Protein AF-A0A961VM85-F1 (afdb_monomer_lite)

Structure (mmCIF, N/CA/C/O backbone):
data_AF-A0A961VM85-F1
#
_entry.id   AF-A0A961VM85-F1
#
loop_
_atom_site.group_PDB
_atom_site.id
_atom_site.type_symbol
_atom_site.label_atom_id
_atom_site.label_alt_id
_atom_site.label_comp_id
_atom_site.label_asym_id
_atom_site.label_entity_id
_atom_site.label_seq_id
_atom_site.pdbx_PDB_ins_code
_atom_site.Cartn_x
_atom_site.Cartn_y
_atom_site.Cartn_z
_atom_site.occ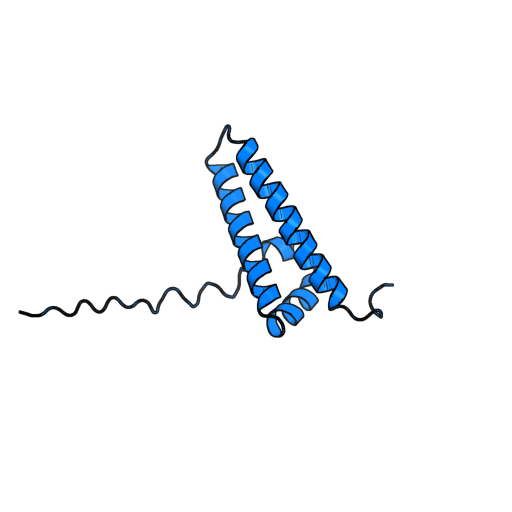upancy
_atom_site.B_iso_or_equiv
_atom_site.auth_seq_id
_atom_site.auth_comp_id
_atom_site.auth_asym_id
_atom_site.auth_atom_id
_atom_site.pdbx_PDB_model_num
ATOM 1 N N . MET A 1 1 ? -36.844 3.550 -39.459 1.00 42.75 1 MET A N 1
ATOM 2 C CA . MET A 1 1 ? -35.564 2.860 -39.200 1.00 42.75 1 MET A CA 1
ATOM 3 C C . MET A 1 1 ? -34.943 3.502 -37.974 1.00 42.75 1 MET A C 1
ATOM 5 O O . MET A 1 1 ? -34.392 4.585 -38.085 1.00 42.75 1 MET A O 1
ATOM 9 N N . VAL A 1 2 ? -35.136 2.900 -36.803 1.00 47.53 2 VAL A N 1
ATOM 10 C CA . VAL A 1 2 ? -34.501 3.315 -35.546 1.00 47.53 2 VAL A CA 1
ATOM 11 C C . VAL A 1 2 ? -33.978 2.045 -34.890 1.00 47.53 2 VAL A C 1
ATOM 13 O O . VAL A 1 2 ? -34.759 1.162 -34.547 1.00 47.53 2 VAL A O 1
ATOM 16 N N . SER A 1 3 ? -32.659 1.918 -34.802 1.00 45.47 3 SER A N 1
ATOM 17 C CA . SER A 1 3 ? -32.005 0.841 -34.061 1.00 45.47 3 SER A CA 1
ATOM 18 C C . SER A 1 3 ? -31.657 1.375 -32.672 1.00 45.47 3 SER A C 1
ATOM 20 O O . SER A 1 3 ? -30.888 2.334 -32.589 1.00 45.47 3 SER A O 1
ATOM 22 N N . PRO A 1 4 ? -32.187 0.797 -31.584 1.00 49.22 4 PRO A N 1
ATOM 23 C CA . PRO A 1 4 ? -31.727 1.091 -30.240 1.00 49.22 4 PRO A CA 1
ATOM 24 C C . PRO A 1 4 ? -30.547 0.165 -29.939 1.00 49.22 4 PRO A C 1
ATOM 26 O O . PRO A 1 4 ? -30.728 -1.004 -29.607 1.00 49.22 4 PRO A O 1
ATOM 29 N N . LEU A 1 5 ? -29.321 0.670 -30.060 1.00 49.44 5 LEU A N 1
ATOM 30 C CA . LEU A 1 5 ? -28.173 -0.001 -29.453 1.00 49.44 5 LEU A CA 1
ATOM 31 C C . LEU A 1 5 ? -28.154 0.343 -27.964 1.00 49.44 5 LEU A C 1
ATOM 33 O O . LEU A 1 5 ? -27.444 1.233 -27.505 1.00 49.44 5 LEU A O 1
ATOM 37 N N . GLY A 1 6 ? -28.990 -0.386 -27.224 1.00 50.31 6 GLY A N 1
ATOM 38 C CA . GLY A 1 6 ? -28.792 -0.625 -25.805 1.00 50.31 6 GLY A CA 1
ATOM 39 C C . GLY A 1 6 ? -27.506 -1.423 -25.630 1.00 50.31 6 GLY A C 1
ATOM 40 O O . GLY A 1 6 ? -27.523 -2.651 -25.647 1.00 50.31 6 GLY A O 1
ATOM 41 N N . TYR A 1 7 ? -26.382 -0.725 -25.493 1.00 48.34 7 TYR A N 1
ATOM 42 C CA . TYR A 1 7 ? -25.172 -1.330 -24.959 1.00 48.34 7 TYR A CA 1
ATOM 43 C C . TYR A 1 7 ? -25.344 -1.433 -23.451 1.00 48.34 7 TYR A C 1
ATOM 45 O O . TYR A 1 7 ? -25.238 -0.452 -22.716 1.00 48.34 7 TYR A O 1
ATOM 53 N N . GLY A 1 8 ? -25.665 -2.647 -23.012 1.00 45.34 8 GLY A N 1
ATOM 54 C CA . GLY A 1 8 ? -25.648 -3.024 -21.614 1.00 45.34 8 GLY A CA 1
ATOM 55 C C . GLY A 1 8 ? -24.240 -2.883 -21.045 1.00 45.34 8 GLY A C 1
ATOM 56 O O . GLY A 1 8 ? -23.421 -3.786 -21.172 1.00 45.34 8 GLY A O 1
ATOM 57 N N . LEU A 1 9 ? -23.983 -1.773 -20.357 1.00 46.94 9 LEU A N 1
ATOM 58 C CA . LEU A 1 9 ? -22.943 -1.685 -19.336 1.00 46.94 9 LEU A CA 1
ATOM 59 C C . LEU A 1 9 ? -23.545 -2.143 -17.998 1.00 46.94 9 LEU A C 1
ATOM 61 O O . LEU A 1 9 ? -23.808 -1.342 -17.108 1.00 46.94 9 LEU A O 1
ATOM 65 N N . CYS A 1 10 ? -23.833 -3.437 -17.857 1.00 41.69 10 CYS A N 1
ATOM 66 C CA . CYS A 1 10 ? -24.218 -4.019 -16.559 1.00 41.69 10 CYS A CA 1
ATOM 67 C C . CYS A 1 10 ? -23.425 -5.282 -16.190 1.00 41.69 10 CYS A C 1
ATOM 69 O O . CYS A 1 10 ? -23.705 -5.881 -15.161 1.00 41.69 10 CYS A O 1
ATOM 71 N N . ALA A 1 11 ? -22.415 -5.678 -16.972 1.00 41.59 11 ALA A N 1
ATOM 72 C CA . ALA A 1 11 ? -21.665 -6.916 -16.722 1.00 41.59 11 ALA A CA 1
ATOM 73 C C . ALA A 1 11 ? -20.218 -6.713 -16.233 1.00 41.59 11 ALA A C 1
ATOM 75 O O . ALA A 1 11 ? -19.520 -7.698 -16.023 1.00 41.59 11 ALA A O 1
ATOM 76 N N . GLN A 1 12 ? -19.752 -5.471 -16.042 1.00 39.12 12 GLN A N 1
ATOM 77 C CA . GLN A 1 12 ? -18.365 -5.208 -15.616 1.00 39.12 12 GLN A CA 1
ATOM 78 C C . GLN A 1 12 ? -18.221 -4.774 -14.150 1.00 39.12 12 GLN A C 1
ATOM 80 O O . GLN A 1 12 ? -17.117 -4.798 -13.633 1.00 39.12 12 GLN A O 1
ATOM 85 N N . ALA A 1 13 ? -19.314 -4.474 -13.441 1.00 47.31 13 ALA A N 1
ATOM 86 C CA . ALA A 1 13 ? -19.254 -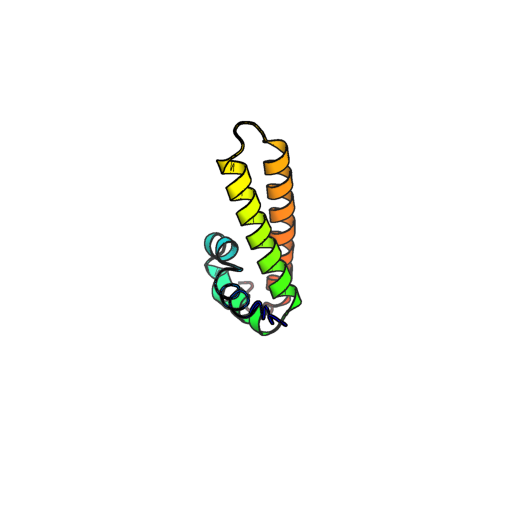3.907 -12.088 1.00 47.31 13 ALA A CA 1
ATOM 87 C C . ALA A 1 13 ? -19.303 -4.939 -10.936 1.00 47.31 13 ALA A C 1
ATOM 89 O O . ALA A 1 13 ? -19.540 -4.562 -9.792 1.00 47.31 13 ALA A O 1
ATOM 90 N N . GLN A 1 14 ? -19.142 -6.243 -11.203 1.00 39.19 14 GLN A N 1
ATOM 91 C CA . GLN A 1 14 ? -19.305 -7.282 -10.165 1.00 39.19 14 GLN A CA 1
ATOM 92 C C . GLN A 1 14 ? -18.169 -8.308 -10.045 1.00 39.19 14 GLN A C 1
ATOM 94 O O . GLN A 1 14 ? -18.257 -9.185 -9.190 1.00 39.19 14 GLN A O 1
ATOM 99 N N . VAL A 1 15 ? -17.078 -8.179 -10.808 1.00 42.31 15 VAL A N 1
ATOM 100 C CA . VAL A 1 15 ? -15.863 -9.002 -10.593 1.00 42.31 15 VAL A CA 1
ATOM 101 C C . VAL A 1 15 ? -14.787 -8.242 -9.790 1.00 42.31 15 VAL A C 1
ATOM 103 O O . VAL A 1 15 ? -13.779 -8.812 -9.403 1.00 42.31 15 VAL A O 1
ATOM 106 N N . GLU A 1 16 ? -15.025 -6.976 -9.439 1.00 47.00 16 GLU A N 1
ATOM 107 C CA . GLU A 1 16 ? -14.038 -6.079 -8.806 1.00 47.00 16 GLU A CA 1
ATOM 108 C C . GLU A 1 16 ? -14.038 -6.082 -7.265 1.00 47.00 16 GLU A C 1
ATOM 110 O O . GLU A 1 16 ? -13.558 -5.136 -6.674 1.00 47.00 16 GLU A O 1
ATOM 115 N N . VAL A 1 17 ? -14.632 -7.063 -6.570 1.00 51.94 17 VAL A N 1
ATOM 116 C CA . VAL A 1 17 ? -14.799 -6.959 -5.094 1.00 51.94 17 VAL A CA 1
ATOM 117 C C . VAL A 1 17 ? -14.025 -8.025 -4.312 1.00 51.94 17 VAL A C 1
ATOM 119 O O . VAL A 1 17 ? -13.916 -7.916 -3.089 1.00 51.94 17 VAL A O 1
ATOM 122 N N . MET A 1 18 ? -13.471 -9.048 -4.972 1.00 48.03 18 MET A N 1
ATOM 123 C CA . MET A 1 18 ? -12.790 -10.160 -4.287 1.00 48.03 18 MET A CA 1
ATOM 124 C C . MET A 1 18 ? -11.262 -10.175 -4.419 1.00 48.03 18 MET A C 1
ATOM 126 O O . MET A 1 18 ? -10.638 -10.974 -3.722 1.00 48.03 18 MET A O 1
ATOM 130 N N . GLU A 1 19 ? -10.651 -9.303 -5.230 1.00 61.22 19 GLU A N 1
ATOM 131 C CA . GLU A 1 19 ? -9.195 -9.331 -5.462 1.00 61.22 19 GLU A CA 1
ATOM 132 C C . GLU A 1 19 ? -8.444 -8.043 -5.074 1.00 61.22 19 GLU A C 1
ATOM 134 O O . GLU A 1 19 ? -7.219 -8.086 -5.045 1.00 61.22 19 GLU A O 1
ATOM 139 N N . ASP A 1 20 ? -9.128 -6.965 -4.648 1.00 69.31 20 ASP A N 1
ATOM 140 C CA . ASP A 1 20 ? -8.543 -5.628 -4.351 1.00 69.31 20 ASP A CA 1
ATOM 141 C C . ASP A 1 20 ? -7.541 -5.577 -3.182 1.00 69.31 20 ASP A C 1
ATOM 143 O O . ASP A 1 20 ? -7.130 -4.509 -2.750 1.00 69.31 20 ASP A O 1
ATOM 147 N N . PHE A 1 21 ? -7.205 -6.712 -2.580 1.00 73.75 21 PHE A N 1
ATOM 148 C CA . PHE A 1 21 ? -6.297 -6.773 -1.438 1.00 73.75 21 PHE A CA 1
ATOM 149 C C . PHE A 1 21 ? -5.461 -8.054 -1.430 1.00 73.75 21 PHE A C 1
ATOM 151 O O . PHE A 1 21 ? -4.808 -8.371 -0.439 1.00 73.75 21 PHE A O 1
ATOM 158 N N . ARG A 1 22 ? 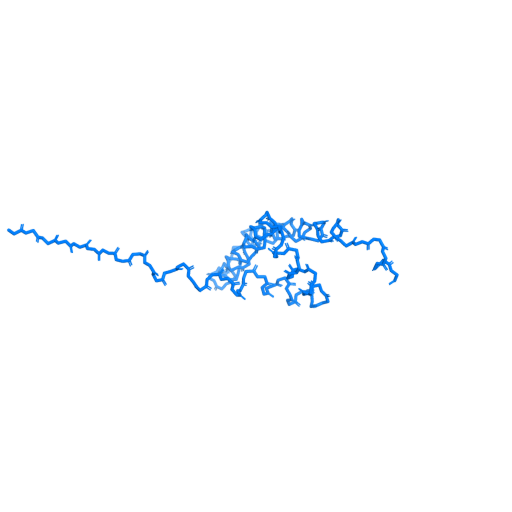-5.456 -8.827 -2.519 1.00 80.94 22 ARG A N 1
ATOM 159 C CA . ARG A 1 22 ? -4.756 -10.113 -2.548 1.00 80.94 22 ARG A CA 1
ATOM 160 C C . ARG A 1 22 ? -3.246 -9.945 -2.376 1.00 80.94 22 ARG A C 1
ATOM 162 O O . ARG A 1 22 ? -2.650 -10.666 -1.581 1.00 80.94 22 ARG A O 1
ATOM 169 N N . SER A 1 23 ? -2.639 -8.974 -3.051 1.00 82.25 23 SER A N 1
ATOM 170 C CA . SER A 1 23 ? -1.199 -8.715 -2.989 1.00 82.25 23 SER A CA 1
ATOM 171 C C . SER A 1 23 ? -0.768 -8.224 -1.604 1.00 82.25 23 SER A C 1
ATOM 173 O O . SER A 1 23 ? 0.320 -8.579 -1.148 1.00 82.25 23 SER A O 1
ATOM 175 N N . ILE A 1 24 ? -1.613 -7.458 -0.897 1.00 80.69 24 ILE A N 1
ATOM 176 C CA . ILE A 1 24 ? -1.319 -7.067 0.490 1.00 80.69 24 ILE A CA 1
ATOM 177 C C . ILE A 1 24 ? -1.464 -8.258 1.451 1.00 80.69 24 ILE A C 1
ATOM 179 O O . ILE A 1 24 ? -0.657 -8.393 2.368 1.00 80.69 24 ILE A O 1
ATOM 183 N N . LEU A 1 25 ? -2.408 -9.181 1.216 1.00 81.94 25 LEU A N 1
ATOM 184 C CA . LEU A 1 25 ? -2.527 -10.411 2.013 1.00 81.94 25 LEU A CA 1
ATOM 185 C C . LEU A 1 25 ? -1.369 -11.383 1.814 1.00 81.94 25 LEU A C 1
ATOM 187 O O . LEU A 1 25 ? -0.974 -12.042 2.772 1.00 81.94 25 LEU A O 1
ATOM 191 N N . GLU A 1 26 ? -0.816 -11.482 0.605 1.00 82.75 26 GLU A N 1
ATOM 192 C CA . GLU A 1 26 ? 0.374 -12.307 0.375 1.00 82.75 26 GLU A CA 1
ATOM 193 C C . GLU A 1 26 ? 1.581 -11.789 1.165 1.00 82.75 26 GLU A C 1
ATOM 195 O O . GLU A 1 26 ? 2.377 -12.582 1.668 1.00 82.75 26 GLU A O 1
ATOM 200 N N . ARG A 1 27 ? 1.692 -10.464 1.332 1.00 80.44 27 ARG A N 1
ATOM 201 C CA . ARG A 1 27 ? 2.732 -9.838 2.162 1.00 80.44 27 ARG A CA 1
ATOM 202 C C . ARG A 1 27 ? 2.430 -9.930 3.657 1.00 80.44 27 ARG A C 1
ATOM 204 O O . ARG A 1 27 ? 3.337 -10.181 4.449 1.00 80.44 27 ARG A O 1
ATOM 211 N N . HIS A 1 28 ? 1.166 -9.768 4.044 1.00 80.12 28 HIS A N 1
ATOM 212 C CA . HIS A 1 28 ? 0.735 -9.669 5.440 1.00 80.12 28 HIS A CA 1
ATOM 213 C C . HIS A 1 28 ? -0.454 -10.589 5.745 1.00 80.12 28 HIS A C 1
ATOM 215 O O . HIS A 1 28 ? -1.536 -10.113 6.102 1.00 80.12 28 HIS A O 1
ATOM 221 N N . PRO A 1 29 ? -0.276 -11.923 5.705 1.00 80.06 29 PRO A N 1
ATOM 222 C CA . PRO A 1 29 ? -1.382 -12.862 5.916 1.00 80.06 29 PRO A CA 1
ATOM 223 C C . PRO A 1 29 ? -1.992 -12.743 7.319 1.00 80.06 29 PRO A C 1
ATOM 225 O O . PRO A 1 29 ? -3.164 -13.039 7.533 1.00 80.06 29 PRO A O 1
ATOM 228 N N . ARG A 1 30 ? -1.208 -12.258 8.289 1.00 81.38 30 ARG A N 1
ATOM 229 C CA . ARG A 1 30 ? -1.648 -12.026 9.673 1.00 81.38 30 ARG A CA 1
ATOM 230 C C . ARG A 1 30 ? -2.660 -10.886 9.801 1.00 81.38 30 ARG A C 1
ATOM 232 O O . ARG A 1 30 ? -3.413 -10.877 10.765 1.00 81.38 30 ARG A O 1
ATOM 239 N N . LEU A 1 31 ? -2.679 -9.954 8.848 1.00 81.88 31 LEU A N 1
ATOM 240 C CA . LEU A 1 31 ? -3.550 -8.778 8.868 1.00 81.88 31 LEU A CA 1
ATOM 241 C C . LEU A 1 31 ? -4.861 -9.004 8.109 1.00 81.88 31 LEU A C 1
ATOM 243 O O . LEU A 1 31 ? -5.685 -8.096 8.051 1.00 81.88 31 LEU A O 1
ATOM 247 N N . GLU A 1 32 ? -5.094 -10.202 7.555 1.00 84.31 32 GLU A N 1
ATOM 248 C CA . GLU A 1 32 ? -6.277 -10.484 6.734 1.00 84.31 32 GLU A CA 1
ATOM 249 C C . GLU A 1 32 ? -7.579 -10.086 7.427 1.00 84.31 32 GLU A C 1
ATOM 251 O O . GLU A 1 32 ? -8.444 -9.426 6.846 1.00 84.31 32 GLU A O 1
ATOM 256 N N . LEU A 1 33 ? -7.718 -10.490 8.685 1.00 83.38 33 LEU A N 1
ATOM 257 C CA . LEU A 1 33 ? -8.950 -10.308 9.431 1.00 83.38 33 LEU A CA 1
ATOM 258 C C . LEU A 1 33 ? -9.192 -8.821 9.743 1.00 83.38 33 LEU A C 1
ATOM 260 O O . LEU A 1 33 ? -10.330 -8.355 9.672 1.00 83.38 33 LEU A O 1
ATOM 264 N N . ASP A 1 34 ? -8.131 -8.060 10.009 1.00 84.88 34 ASP A N 1
ATOM 265 C CA . ASP A 1 34 ? -8.199 -6.619 10.257 1.00 84.88 34 ASP A CA 1
ATOM 266 C C . ASP A 1 34 ? -8.442 -5.810 8.982 1.00 84.88 34 ASP A C 1
ATOM 268 O O . ASP A 1 34 ? -9.267 -4.896 9.000 1.00 84.88 34 ASP A O 1
ATOM 272 N N . ILE A 1 35 ? -7.828 -6.201 7.862 1.00 84.12 35 ILE A N 1
ATOM 273 C CA . ILE A 1 35 ? -8.080 -5.633 6.529 1.00 84.12 35 ILE A CA 1
ATOM 274 C C . ILE A 1 35 ? -9.548 -5.830 6.149 1.00 84.12 35 ILE A C 1
ATOM 276 O O . ILE A 1 35 ? -10.233 -4.867 5.806 1.00 84.12 35 ILE A O 1
ATOM 280 N N . ARG A 1 36 ? -10.082 -7.052 6.286 1.00 84.25 36 ARG A N 1
ATOM 281 C CA . ARG A 1 36 ? -11.497 -7.342 5.994 1.00 84.25 36 ARG A CA 1
ATOM 282 C C . ARG A 1 36 ? -12.444 -6.531 6.878 1.00 84.25 36 ARG A C 1
ATOM 284 O O . ARG A 1 36 ? -13.435 -5.995 6.385 1.00 84.25 36 ARG A O 1
ATOM 291 N N . ARG A 1 37 ? -12.138 -6.415 8.177 1.00 84.62 37 ARG A N 1
ATOM 292 C CA . ARG A 1 37 ? -12.919 -5.598 9.121 1.00 84.62 37 ARG A CA 1
ATOM 293 C C . ARG A 1 37 ? -12.885 -4.121 8.757 1.00 84.62 37 ARG A C 1
ATOM 295 O O . ARG A 1 37 ? -13.925 -3.474 8.827 1.00 84.62 37 ARG A O 1
ATOM 302 N N . LEU A 1 38 ? -11.716 -3.590 8.397 1.00 83.62 38 LEU A N 1
ATOM 303 C CA . LEU A 1 38 ? -11.548 -2.183 8.051 1.00 83.62 38 LEU A CA 1
ATOM 304 C C . LEU A 1 38 ? -12.228 -1.837 6.728 1.00 83.62 38 LEU A C 1
ATOM 306 O O . LEU A 1 38 ? -12.979 -0.872 6.681 1.00 83.62 38 LEU A O 1
ATOM 310 N N . ARG A 1 39 ? -12.113 -2.698 5.719 1.00 83.50 39 ARG A N 1
ATOM 311 C CA . ARG A 1 39 ? -12.817 -2.557 4.438 1.00 83.50 39 ARG A CA 1
ATOM 312 C C . ARG A 1 39 ? -14.340 -2.516 4.594 1.00 83.50 39 ARG A C 1
ATOM 314 O O . ARG A 1 39 ? -15.015 -1.756 3.915 1.00 83.50 39 ARG A O 1
ATOM 321 N N . ALA A 1 40 ? -14.895 -3.308 5.513 1.00 83.12 40 ALA A N 1
ATOM 322 C CA . ALA A 1 40 ? -16.338 -3.324 5.759 1.00 83.12 40 ALA A CA 1
ATOM 323 C C . ALA A 1 40 ? -16.872 -2.036 6.417 1.00 83.12 40 ALA A C 1
ATOM 325 O O . ALA A 1 40 ? -18.073 -1.780 6.351 1.00 83.12 40 ALA A O 1
ATOM 326 N N . ARG A 1 41 ? -16.008 -1.247 7.069 1.00 84.19 41 ARG A N 1
ATOM 327 C CA . ARG A 1 41 ? -16.393 -0.027 7.805 1.00 84.19 41 ARG A CA 1
ATOM 328 C C . ARG A 1 41 ? -15.878 1.267 7.179 1.00 84.19 41 ARG A C 1
ATOM 330 O O . ARG A 1 41 ? -16.432 2.319 7.478 1.00 84.19 41 ARG A O 1
ATOM 337 N N . ASP A 1 42 ? -14.838 1.198 6.352 1.00 83.06 42 ASP A N 1
ATOM 338 C CA . ASP A 1 42 ? -14.123 2.354 5.827 1.00 83.06 42 ASP A CA 1
ATOM 339 C C . ASP A 1 42 ? -13.974 2.263 4.298 1.00 83.06 42 ASP A C 1
ATOM 341 O O . ASP A 1 42 ? -13.255 1.425 3.739 1.00 83.06 42 ASP A O 1
ATOM 345 N N . ALA A 1 43 ? -14.700 3.144 3.607 1.00 82.38 43 ALA A N 1
ATOM 346 C CA . ALA A 1 43 ? -14.667 3.234 2.152 1.00 82.38 43 ALA A CA 1
ATOM 347 C C . ALA A 1 43 ? -13.367 3.877 1.638 1.00 82.38 43 ALA A C 1
ATOM 349 O O . ALA A 1 43 ? -12.938 3.558 0.533 1.00 82.38 43 ALA A O 1
ATOM 350 N N . SER A 1 44 ? -12.723 4.734 2.441 1.00 84.25 44 SER A N 1
ATOM 351 C CA . SER A 1 44 ? -11.425 5.329 2.108 1.00 84.25 44 SER A CA 1
ATOM 352 C C . SER A 1 44 ? -10.346 4.256 2.100 1.00 84.25 44 SER A C 1
ATOM 354 O O . SER A 1 44 ? -9.582 4.157 1.147 1.00 84.25 44 SER A O 1
ATOM 356 N N . PHE A 1 45 ? -10.341 3.384 3.110 1.00 85.62 45 PHE A N 1
ATOM 357 C CA . PHE A 1 45 ? -9.436 2.236 3.155 1.00 85.62 45 PHE A CA 1
ATOM 358 C C . PHE A 1 45 ? -9.628 1.311 1.947 1.00 85.62 45 PHE A C 1
ATOM 360 O O . PHE A 1 45 ? -8.666 0.844 1.343 1.00 85.62 45 PHE A O 1
ATOM 367 N N . THR A 1 46 ? -10.884 1.083 1.558 1.00 85.56 46 THR A N 1
ATOM 368 C CA . THR A 1 46 ? -11.211 0.275 0.376 1.00 85.56 46 THR A CA 1
ATOM 369 C C . THR A 1 46 ? -10.629 0.876 -0.907 1.00 85.56 46 THR A C 1
ATOM 371 O O . THR A 1 46 ? -10.123 0.127 -1.740 1.00 85.56 46 THR A O 1
ATOM 374 N N . ALA A 1 47 ? -10.673 2.205 -1.058 1.00 87.19 47 ALA A N 1
ATOM 375 C CA . ALA A 1 47 ? -10.084 2.897 -2.203 1.00 87.19 47 ALA A CA 1
ATOM 376 C C . ALA A 1 47 ? -8.559 2.710 -2.255 1.00 87.19 47 ALA A C 1
ATOM 378 O O . ALA A 1 47 ? -8.049 2.267 -3.277 1.00 87.19 47 ALA A O 1
ATOM 379 N N . VAL A 1 48 ? -7.862 2.902 -1.130 1.00 88.00 48 VAL A N 1
ATOM 380 C CA . VAL A 1 48 ? -6.398 2.732 -1.056 1.00 88.00 48 VAL A CA 1
ATOM 381 C C . VAL A 1 48 ? -5.972 1.291 -1.366 1.00 88.00 48 VAL A C 1
ATOM 383 O O . VAL A 1 48 ? -4.989 1.072 -2.072 1.00 88.00 48 VAL A O 1
ATOM 386 N N . CYS A 1 49 ? -6.717 0.283 -0.895 1.00 86.94 49 CYS A N 1
ATOM 387 C CA . CYS A 1 49 ? -6.449 -1.113 -1.262 1.00 86.94 49 CYS A CA 1
ATOM 388 C C . CYS A 1 49 ? -6.586 -1.348 -2.776 1.00 86.94 49 CYS A C 1
ATOM 390 O O . CYS A 1 49 ? -5.739 -2.008 -3.378 1.00 86.94 49 CYS A O 1
ATOM 392 N N . ARG A 1 50 ? -7.610 -0.762 -3.405 1.00 86.38 50 ARG A N 1
ATOM 393 C CA . ARG A 1 50 ? -7.810 -0.852 -4.855 1.00 86.38 50 ARG A CA 1
ATOM 394 C C . ARG A 1 50 ? -6.672 -0.181 -5.625 1.00 86.38 50 ARG A C 1
ATOM 396 O O . ARG A 1 50 ? -6.150 -0.787 -6.559 1.00 86.38 50 ARG A O 1
ATOM 403 N N . ASP A 1 51 ? -6.250 1.010 -5.200 1.00 87.12 51 ASP A N 1
ATOM 404 C CA . ASP A 1 51 ? -5.115 1.725 -5.798 1.00 87.12 51 ASP A CA 1
ATOM 405 C C . ASP A 1 51 ? -3.818 0.901 -5.689 1.00 87.12 51 ASP A C 1
ATOM 407 O O . ASP A 1 51 ? -3.038 0.817 -6.640 1.00 87.12 51 ASP A O 1
ATOM 411 N N . TYR A 1 52 ? -3.617 0.210 -4.560 1.00 88.25 52 TYR A N 1
ATOM 412 C CA . TYR A 1 52 ? -2.480 -0.690 -4.358 1.00 88.25 52 TYR A CA 1
ATOM 413 C C . TYR A 1 52 ? -2.491 -1.884 -5.319 1.00 88.25 52 TYR A C 1
ATOM 415 O O . TYR A 1 52 ? -1.462 -2.202 -5.921 1.00 88.25 52 TYR A O 1
ATOM 423 N N . GLU A 1 53 ? -3.633 -2.551 -5.501 1.00 88.25 53 GLU A N 1
ATOM 424 C CA . GLU A 1 53 ? -3.734 -3.655 -6.464 1.00 88.25 53 GLU A CA 1
ATOM 425 C C . GLU A 1 53 ? -3.559 -3.195 -7.907 1.00 88.25 53 GLU A C 1
ATOM 427 O O . GLU A 1 53 ? -2.889 -3.878 -8.687 1.00 88.25 53 GLU A O 1
ATOM 432 N N . GLU A 1 54 ? -4.122 -2.043 -8.270 1.00 87.81 54 GLU A N 1
ATOM 433 C CA . GLU A 1 54 ? -3.972 -1.484 -9.610 1.00 87.81 54 GLU A CA 1
ATOM 434 C C . GLU A 1 54 ? -2.497 -1.170 -9.901 1.00 87.81 54 GLU A C 1
ATOM 436 O O . GLU A 1 54 ? -1.958 -1.601 -10.927 1.00 87.81 54 GLU A O 1
ATOM 441 N N . ALA A 1 55 ? -1.800 -0.534 -8.955 1.00 88.12 55 ALA A N 1
ATOM 442 C CA . ALA A 1 55 ? -0.370 -0.268 -9.052 1.00 88.12 55 ALA A CA 1
ATOM 443 C C . ALA A 1 55 ? 0.471 -1.560 -9.086 1.00 88.12 55 ALA A C 1
ATOM 445 O O . ALA A 1 55 ? 1.423 -1.652 -9.866 1.00 88.12 55 ALA A O 1
ATOM 446 N N . MET A 1 56 ? 0.111 -2.594 -8.317 1.00 87.75 56 MET A N 1
ATOM 447 C CA . MET A 1 56 ? 0.767 -3.910 -8.371 1.00 87.75 56 MET A CA 1
ATOM 448 C C . MET A 1 56 ? 0.554 -4.593 -9.723 1.00 87.75 56 MET A C 1
ATOM 450 O O . MET A 1 56 ? 1.479 -5.204 -10.263 1.00 87.75 56 MET A O 1
ATOM 454 N N . SER A 1 57 ? -0.650 -4.499 -10.286 1.00 86.25 57 SER A N 1
ATOM 455 C CA . SER A 1 57 ? -0.972 -5.039 -11.606 1.00 86.25 57 SER A CA 1
ATOM 456 C C . SER A 1 57 ? -0.174 -4.333 -12.701 1.00 86.25 57 SER A C 1
ATOM 458 O O . SER A 1 57 ? 0.474 -4.995 -13.516 1.00 86.25 57 SER A O 1
ATOM 460 N N . ALA A 1 58 ? -0.118 -3.000 -12.655 1.00 86.06 58 ALA A N 1
ATOM 461 C CA . ALA A 1 58 ? 0.707 -2.200 -13.549 1.00 86.06 58 ALA A CA 1
ATOM 462 C C . ALA A 1 58 ? 2.193 -2.561 -13.411 1.00 86.06 58 ALA A C 1
ATOM 464 O O . ALA A 1 58 ? 2.857 -2.795 -14.417 1.00 86.06 58 ALA A O 1
ATOM 465 N N . LEU A 1 59 ? 2.716 -2.697 -12.188 1.00 86.56 59 LEU A N 1
ATOM 466 C CA . LEU A 1 59 ? 4.100 -3.112 -11.953 1.00 86.56 59 LEU A CA 1
ATOM 467 C C . LEU A 1 59 ? 4.393 -4.500 -12.543 1.00 86.56 59 LEU A C 1
ATOM 469 O O . LEU A 1 59 ? 5.429 -4.686 -13.181 1.00 86.56 59 LEU A O 1
ATOM 473 N N . ARG A 1 60 ? 3.496 -5.477 -12.346 1.00 85.62 60 ARG A N 1
ATOM 474 C CA . ARG A 1 60 ? 3.624 -6.820 -12.939 1.00 85.62 60 ARG A CA 1
ATOM 475 C C . ARG A 1 60 ? 3.657 -6.747 -14.463 1.00 85.62 60 ARG A C 1
ATOM 477 O O . ARG A 1 60 ? 4.513 -7.383 -15.069 1.00 85.62 60 ARG A O 1
ATOM 484 N N . HIS A 1 61 ? 2.783 -5.938 -15.057 1.00 84.62 61 HIS A N 1
ATOM 485 C CA . HIS A 1 61 ? 2.771 -5.697 -16.494 1.00 84.62 61 HIS A CA 1
ATOM 486 C C . HIS A 1 61 ? 4.095 -5.087 -16.966 1.00 84.62 61 HIS A C 1
ATOM 488 O O . HIS A 1 61 ? 4.767 -5.664 -17.814 1.00 84.62 61 HIS A O 1
ATOM 494 N N . TRP A 1 62 ? 4.542 -3.981 -16.369 1.00 81.94 62 TRP A N 1
ATOM 495 C CA . TRP A 1 62 ? 5.798 -3.340 -16.760 1.00 81.94 62 TRP A CA 1
ATOM 496 C C . TRP A 1 62 ? 7.005 -4.266 -16.600 1.00 81.94 62 TRP A C 1
ATOM 498 O O . TRP A 1 62 ? 7.875 -4.256 -17.460 1.00 81.94 62 TRP A O 1
ATOM 508 N N . ARG A 1 63 ? 7.044 -5.121 -15.573 1.00 82.50 63 ARG A N 1
ATOM 509 C CA . ARG A 1 63 ? 8.111 -6.124 -15.408 1.00 82.50 63 ARG A CA 1
ATOM 510 C C . ARG A 1 63 ? 8.133 -7.196 -16.497 1.00 82.50 63 ARG A C 1
ATOM 512 O O . ARG A 1 63 ? 9.205 -7.718 -16.780 1.00 82.50 63 ARG A O 1
ATOM 519 N N . ASP A 1 64 ? 6.981 -7.549 -17.057 1.00 81.94 64 ASP A N 1
ATOM 520 C CA . ASP A 1 64 ? 6.870 -8.568 -18.105 1.00 81.94 64 ASP A CA 1
ATOM 521 C C . ASP A 1 64 ? 7.206 -7.993 -19.490 1.00 81.94 64 ASP A C 1
ATOM 523 O O . ASP A 1 64 ? 7.947 -8.599 -20.263 1.00 81.94 64 ASP A O 1
ATOM 527 N N . VAL A 1 65 ? 6.722 -6.780 -19.782 1.00 81.38 65 VAL A N 1
ATOM 528 C CA . VAL A 1 65 ? 6.867 -6.162 -21.110 1.00 81.38 65 VAL A CA 1
ATOM 529 C C . VAL A 1 65 ? 8.185 -5.391 -21.266 1.00 81.38 65 VAL A C 1
ATOM 531 O O . VAL A 1 65 ? 8.693 -5.250 -22.380 1.00 81.38 65 VAL A O 1
ATOM 534 N N . ALA A 1 66 ? 8.773 -4.886 -20.178 1.00 64.88 66 ALA A N 1
ATOM 535 C CA . ALA A 1 66 ? 9.961 -4.044 -20.248 1.00 64.88 66 ALA A CA 1
ATOM 536 C C . ALA A 1 66 ? 11.250 -4.795 -19.899 1.00 64.88 66 ALA A C 1
ATOM 538 O O . ALA A 1 66 ? 11.524 -5.108 -18.745 1.00 64.88 66 ALA A O 1
ATOM 539 N N . ARG A 1 67 ? 12.116 -4.970 -20.902 1.00 61.84 67 ARG A N 1
ATOM 540 C CA . ARG A 1 67 ? 13.493 -5.458 -20.719 1.00 61.84 67 ARG A CA 1
ATOM 541 C C . ARG A 1 67 ? 14.451 -4.396 -20.149 1.00 61.84 67 ARG A C 1
ATOM 543 O O . ARG A 1 67 ? 15.533 -4.760 -19.707 1.00 61.84 67 ARG A O 1
ATOM 550 N N . GLU A 1 68 ? 14.069 -3.112 -20.184 1.00 62.00 68 GLU A N 1
ATOM 551 C CA . GLU A 1 68 ? 14.970 -1.966 -19.932 1.00 62.00 68 GLU A CA 1
ATOM 552 C C . GLU A 1 68 ? 14.330 -0.791 -19.157 1.00 62.00 68 GLU A C 1
ATOM 554 O O . GLU A 1 68 ? 14.935 0.271 -19.035 1.00 62.00 68 GLU A O 1
ATOM 559 N N . VAL A 1 69 ? 13.108 -0.924 -18.624 1.00 65.50 69 VAL A N 1
ATOM 560 C CA . VAL A 1 69 ? 12.417 0.204 -17.962 1.00 65.50 69 VAL A CA 1
ATOM 561 C C . VAL A 1 69 ? 12.564 0.124 -16.437 1.00 65.50 69 VAL A C 1
ATOM 563 O O . VAL A 1 69 ? 11.586 0.038 -15.695 1.00 65.50 69 VAL A O 1
ATOM 566 N N . ASP A 1 70 ? 13.812 0.178 -15.971 1.00 74.00 70 ASP A N 1
ATOM 567 C CA . ASP A 1 70 ? 14.169 0.157 -14.542 1.00 74.00 70 ASP A CA 1
ATOM 568 C C . ASP A 1 70 ? 13.554 1.343 -13.776 1.00 74.00 70 ASP A C 1
ATOM 570 O O . ASP A 1 70 ? 13.040 1.186 -12.669 1.00 74.00 70 ASP A O 1
ATOM 574 N N . THR A 1 71 ? 13.515 2.528 -14.395 1.00 79.75 71 THR A N 1
ATOM 575 C CA . THR A 1 71 ? 13.003 3.748 -13.751 1.00 79.75 71 THR A CA 1
ATOM 576 C C . THR A 1 71 ? 11.502 3.679 -13.472 1.00 79.75 71 THR A C 1
ATOM 578 O O . THR A 1 71 ? 11.088 3.981 -12.361 1.00 79.75 71 THR A O 1
ATOM 581 N N . LYS A 1 72 ? 10.672 3.210 -14.422 1.00 78.75 72 LYS A N 1
ATOM 582 C CA . LYS A 1 72 ? 9.223 3.072 -14.165 1.00 78.75 72 LYS A CA 1
ATOM 583 C C . LYS A 1 72 ? 8.943 2.020 -13.106 1.00 78.75 72 LYS A C 1
ATOM 585 O O . LYS A 1 72 ? 8.063 2.219 -12.280 1.00 78.75 72 LYS A O 1
ATOM 590 N N . ILE A 1 73 ? 9.694 0.920 -13.114 1.00 84.00 73 ILE A N 1
ATOM 591 C CA . ILE A 1 73 ? 9.604 -0.097 -12.067 1.00 84.00 73 ILE A CA 1
ATOM 592 C C . ILE A 1 73 ? 9.926 0.536 -10.705 1.00 84.00 73 ILE A C 1
ATOM 594 O O . ILE A 1 73 ? 9.162 0.331 -9.768 1.00 84.00 73 ILE A O 1
ATOM 598 N N . GLN A 1 74 ? 10.982 1.350 -10.595 1.00 85.38 74 GLN A N 1
ATOM 599 C CA . GLN A 1 74 ? 11.306 2.084 -9.363 1.00 85.38 74 GLN A CA 1
ATOM 600 C C . GLN A 1 74 ? 10.225 3.084 -8.935 1.00 85.38 74 GLN A C 1
ATOM 602 O O . GLN A 1 74 ? 9.907 3.129 -7.746 1.00 85.38 74 GLN A O 1
ATOM 607 N N . ASP A 1 75 ? 9.636 3.844 -9.865 1.00 86.88 75 ASP A N 1
ATOM 608 C CA . ASP A 1 75 ? 8.505 4.738 -9.576 1.00 86.88 75 ASP A CA 1
ATOM 609 C C . ASP A 1 75 ? 7.324 3.953 -8.983 1.00 86.88 75 ASP A C 1
ATOM 611 O O . ASP A 1 75 ? 6.828 4.291 -7.910 1.00 86.88 75 ASP A O 1
ATOM 615 N N . TYR A 1 76 ? 6.911 2.856 -9.630 1.00 86.50 76 TYR A N 1
ATOM 616 C CA . TYR A 1 76 ? 5.807 2.023 -9.143 1.00 86.50 76 TYR A CA 1
ATOM 617 C C . TYR A 1 76 ? 6.128 1.345 -7.810 1.00 86.50 76 TYR A C 1
ATOM 619 O O . TYR A 1 76 ? 5.256 1.253 -6.954 1.00 86.50 76 TYR A O 1
ATOM 627 N N . VAL A 1 77 ? 7.362 0.877 -7.609 1.00 87.56 77 VAL A N 1
ATOM 628 C CA . VAL A 1 77 ? 7.790 0.301 -6.326 1.00 87.56 77 VAL A CA 1
ATOM 629 C C . VAL A 1 77 ? 7.740 1.348 -5.214 1.00 87.56 77 VAL A C 1
ATOM 631 O O . VAL A 1 77 ? 7.297 1.029 -4.114 1.00 87.56 77 VAL A O 1
ATOM 634 N N . SER A 1 78 ? 8.156 2.585 -5.493 1.00 89.50 78 SER A N 1
ATOM 635 C CA . SER A 1 78 ? 8.123 3.673 -4.508 1.00 89.50 78 SER A CA 1
ATOM 636 C C . SER A 1 78 ? 6.685 4.049 -4.162 1.00 89.50 78 SER A C 1
ATOM 638 O O . SER A 1 78 ? 6.330 4.089 -2.989 1.00 89.50 78 SER A O 1
ATOM 640 N N . PHE A 1 79 ? 5.833 4.201 -5.177 1.00 89.50 79 PHE A N 1
ATOM 641 C CA . PHE A 1 79 ? 4.414 4.489 -4.991 1.00 89.50 79 PHE A CA 1
ATOM 642 C C . PHE A 1 79 ? 3.687 3.378 -4.217 1.00 89.50 79 PHE A C 1
ATOM 644 O O . PHE A 1 79 ? 2.901 3.646 -3.312 1.00 89.50 79 PHE A O 1
ATOM 651 N N . LEU A 1 80 ? 3.996 2.110 -4.507 1.00 90.06 80 LEU A N 1
ATOM 652 C CA . LEU A 1 80 ? 3.463 0.975 -3.752 1.00 90.06 80 LEU A CA 1
ATOM 653 C C . LEU A 1 80 ? 3.903 0.983 -2.288 1.00 90.06 80 LEU A C 1
ATOM 655 O O . LEU A 1 80 ? 3.118 0.591 -1.432 1.00 90.06 80 LEU A O 1
ATOM 659 N N . ALA A 1 81 ? 5.129 1.419 -1.992 1.00 89.44 81 ALA A N 1
ATOM 660 C CA . ALA A 1 81 ? 5.596 1.540 -0.616 1.00 89.44 81 ALA A CA 1
ATOM 661 C C . ALA A 1 81 ? 4.829 2.628 0.152 1.00 89.44 81 ALA A C 1
ATOM 663 O O . ALA A 1 81 ? 4.495 2.416 1.315 1.00 89.44 81 ALA A O 1
ATOM 664 N N . GLU A 1 82 ? 4.502 3.752 -0.494 1.00 92.62 82 GLU A N 1
ATOM 665 C CA . GLU A 1 82 ? 3.670 4.806 0.104 1.00 92.62 82 GLU A CA 1
ATOM 666 C C . GLU A 1 82 ? 2.251 4.307 0.398 1.00 92.62 82 GLU A C 1
ATOM 668 O O . GLU A 1 82 ? 1.748 4.476 1.509 1.00 92.62 82 GLU A O 1
ATOM 673 N N . LEU A 1 83 ? 1.629 3.621 -0.566 1.00 89.56 83 LEU A N 1
ATOM 674 C CA . LEU A 1 83 ? 0.306 3.022 -0.384 1.00 89.56 83 LEU A CA 1
ATOM 675 C C . LEU A 1 83 ? 0.311 1.941 0.708 1.00 89.56 83 LEU A C 1
ATOM 677 O O . LEU A 1 83 ? -0.627 1.853 1.498 1.00 89.56 83 LEU A O 1
ATOM 681 N N . GLU A 1 84 ? 1.365 1.125 0.783 1.00 88.50 84 GLU A N 1
ATOM 682 C CA . GLU A 1 84 ? 1.516 0.123 1.840 1.00 88.50 84 GLU A CA 1
ATOM 683 C C . GLU A 1 84 ? 1.639 0.770 3.223 1.00 88.50 84 GLU A C 1
ATOM 685 O O . GLU A 1 84 ? 0.962 0.332 4.156 1.00 88.50 84 GLU A O 1
ATOM 690 N N . ASP A 1 85 ? 2.446 1.827 3.361 1.00 88.88 85 ASP A N 1
ATOM 691 C CA . ASP A 1 85 ? 2.568 2.571 4.618 1.00 88.88 85 ASP A CA 1
ATOM 692 C C . ASP A 1 85 ? 1.224 3.173 5.036 1.00 88.88 85 ASP A C 1
ATOM 694 O O . ASP A 1 85 ? 0.820 3.045 6.193 1.00 88.88 85 ASP A O 1
ATOM 698 N N . GLU A 1 86 ? 0.468 3.732 4.089 1.00 89.00 86 GLU A N 1
ATOM 699 C CA . GLU A 1 86 ? -0.855 4.277 4.368 1.00 89.00 86 GLU A CA 1
ATOM 700 C C . GLU A 1 86 ? -1.835 3.192 4.846 1.00 89.00 86 GLU A C 1
ATOM 702 O O . GLU A 1 86 ? -2.509 3.368 5.869 1.00 89.00 86 GLU A O 1
ATOM 707 N N . ILE A 1 87 ? -1.874 2.036 4.173 1.00 87.12 87 ILE A N 1
ATOM 708 C CA . ILE A 1 87 ? -2.689 0.879 4.575 1.00 87.12 87 ILE A CA 1
ATOM 709 C C . ILE A 1 87 ? -2.322 0.438 5.998 1.00 87.12 87 ILE A C 1
ATOM 711 O O . ILE A 1 87 ? -3.203 0.258 6.845 1.00 87.12 87 ILE A O 1
ATOM 715 N N . LEU A 1 88 ? -1.027 0.295 6.293 1.00 86.06 88 LEU A N 1
ATOM 716 C CA . LEU A 1 88 ? -0.538 -0.122 7.608 1.00 86.06 88 LEU A CA 1
ATOM 717 C C . LEU A 1 88 ? -0.823 0.930 8.687 1.00 86.06 88 LEU A C 1
ATOM 719 O O . LEU A 1 88 ? -1.217 0.578 9.803 1.00 86.06 88 LEU A O 1
ATOM 723 N N . ALA A 1 89 ? -0.696 2.217 8.370 1.00 87.50 89 ALA A N 1
ATOM 724 C CA . ALA A 1 89 ? -1.012 3.311 9.277 1.00 87.50 89 ALA A CA 1
ATOM 725 C C . ALA A 1 89 ? -2.508 3.339 9.621 1.00 87.50 89 ALA A C 1
ATOM 727 O O . ALA A 1 89 ? -2.868 3.507 10.792 1.00 87.50 89 ALA A O 1
ATOM 728 N N . GLN A 1 90 ? -3.386 3.132 8.636 1.00 87.00 90 GLN A N 1
ATOM 729 C CA . GLN A 1 90 ? -4.831 3.040 8.851 1.00 87.00 90 GLN A CA 1
ATOM 730 C C . GLN A 1 90 ? -5.206 1.803 9.683 1.00 87.00 90 GLN A C 1
ATOM 732 O O . GLN A 1 90 ? -6.021 1.905 10.609 1.00 87.00 90 GLN A O 1
ATOM 737 N N . LEU A 1 91 ? -4.565 0.655 9.436 1.00 84.38 91 LEU A N 1
ATOM 738 C CA . LEU A 1 91 ? -4.735 -0.555 10.246 1.00 84.38 91 LEU A CA 1
ATOM 739 C C . LEU A 1 91 ? -4.283 -0.335 11.692 1.00 84.38 91 LEU A C 1
ATOM 741 O O . LEU A 1 91 ? -5.040 -0.625 12.615 1.00 84.38 91 LEU A O 1
ATOM 745 N N . ASN A 1 92 ? -3.104 0.249 11.909 1.00 84.69 92 ASN A N 1
ATOM 746 C CA . ASN A 1 92 ? -2.575 0.518 13.245 1.00 84.69 92 ASN A CA 1
ATOM 747 C C . ASN A 1 92 ? -3.435 1.523 14.032 1.00 84.69 92 ASN A C 1
ATOM 749 O O . ASN A 1 92 ? -3.626 1.364 15.236 1.00 84.69 92 ASN A O 1
ATOM 753 N N . ARG A 1 93 ? -4.010 2.533 13.364 1.00 82.12 93 ARG A N 1
ATOM 754 C CA . ARG A 1 93 ? -4.9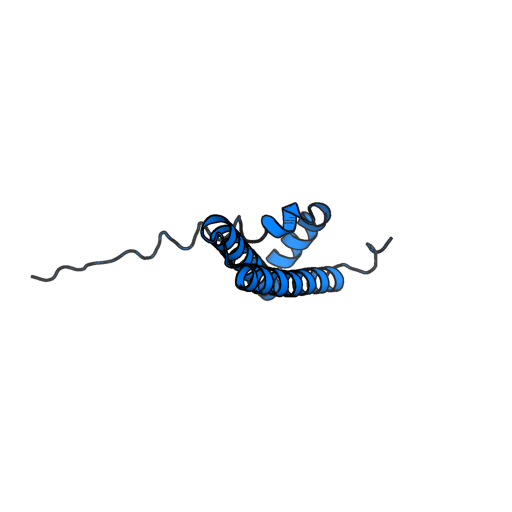92 3.448 13.983 1.00 82.12 93 ARG A CA 1
ATOM 755 C C . ARG A 1 93 ? -6.294 2.742 14.353 1.00 82.12 93 ARG A C 1
ATOM 757 O O . ARG A 1 93 ? -6.946 3.128 15.320 1.00 82.12 93 ARG A O 1
ATOM 764 N N . SER A 1 94 ? -6.670 1.730 13.581 1.00 74.38 94 SER A N 1
ATOM 765 C CA . SER A 1 94 ? -7.925 0.999 13.749 1.00 74.38 94 SER A CA 1
ATOM 766 C C . SER A 1 94 ? -7.832 -0.183 14.716 1.00 74.38 94 SER A C 1
ATOM 768 O O . SER A 1 94 ? -8.868 -0.676 15.177 1.00 74.38 94 SER A O 1
ATOM 770 N N . LEU A 1 95 ? -6.618 -0.651 15.014 1.00 68.75 95 LEU A N 1
ATOM 771 C CA . LEU A 1 95 ? -6.347 -1.681 16.007 1.00 68.75 95 LEU A CA 1
ATOM 772 C C . LEU A 1 95 ? -6.406 -1.062 17.416 1.00 68.75 95 LEU A C 1
ATOM 774 O O . LEU A 1 95 ? -5.633 -0.153 17.733 1.00 68.75 95 LEU A O 1
ATOM 778 N N . PRO A 1 96 ? -7.296 -1.534 18.308 1.00 58.25 96 PRO A N 1
ATOM 779 C CA . PRO A 1 96 ? -7.266 -1.107 19.700 1.00 58.25 96 PRO A CA 1
ATOM 780 C C . PRO A 1 96 ? -5.923 -1.499 20.334 1.00 58.25 96 PRO A C 1
ATOM 782 O O . PRO A 1 96 ? -5.349 -2.541 20.015 1.00 58.25 96 PRO A O 1
ATOM 785 N N . ALA A 1 97 ? -5.431 -0.676 21.269 1.00 57.28 97 ALA A N 1
ATOM 786 C CA . ALA A 1 97 ? -4.113 -0.808 21.909 1.00 57.28 97 ALA A CA 1
ATOM 787 C C . ALA A 1 97 ? -3.808 -2.190 22.530 1.00 57.28 97 ALA A C 1
ATOM 789 O O . ALA A 1 97 ? -2.659 -2.492 22.835 1.00 57.28 97 ALA A O 1
ATOM 790 N N . THR A 1 98 ? -4.829 -3.026 22.699 1.00 51.16 98 THR A N 1
ATOM 791 C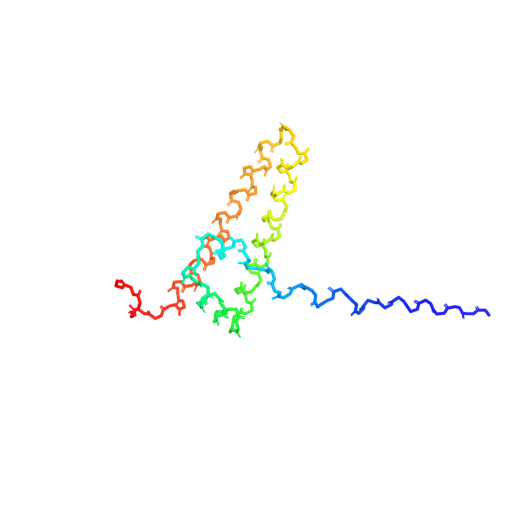 CA . THR A 1 98 ? -4.788 -4.358 23.302 1.00 51.16 98 THR A CA 1
ATOM 792 C C . THR A 1 98 ? -4.104 -5.432 22.438 1.00 51.16 98 THR A C 1
ATOM 794 O O . THR A 1 98 ? -3.757 -6.473 22.977 1.00 51.16 98 THR A O 1
ATOM 797 N N . GLN A 1 99 ? -3.861 -5.209 21.139 1.00 50.69 99 GLN A N 1
ATOM 798 C CA . GLN A 1 99 ? -3.137 -6.168 20.273 1.00 50.69 99 GLN A CA 1
ATOM 799 C C . GLN A 1 99 ? -1.648 -5.825 20.040 1.00 50.69 99 GLN A C 1
ATOM 801 O O . GLN A 1 99 ? -1.043 -6.315 19.094 1.00 50.69 99 G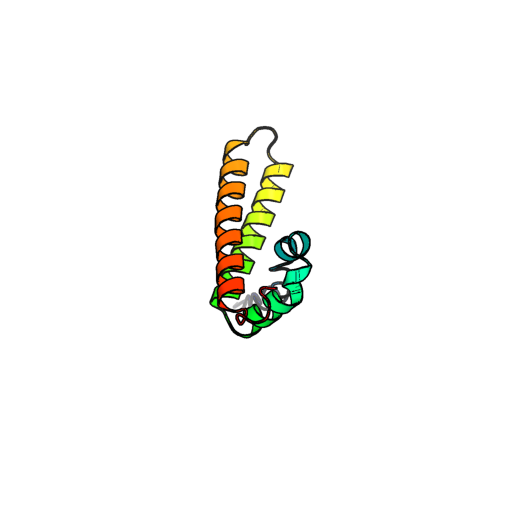LN A O 1
ATOM 806 N N . ARG A 1 100 ? -1.041 -4.969 20.876 1.00 47.84 100 ARG A N 1
ATOM 807 C CA . ARG A 1 100 ? 0.364 -4.528 20.722 1.00 47.84 100 ARG A CA 1
ATOM 808 C C . ARG A 1 100 ? 1.399 -5.373 21.488 1.00 47.84 100 ARG A C 1
ATOM 810 O O . ARG A 1 100 ? 2.503 -4.881 21.713 1.00 47.84 100 ARG A O 1
ATOM 817 N N . SER A 1 101 ? 1.040 -6.568 21.962 1.00 40.38 101 SER A N 1
ATOM 818 C CA . SER A 1 101 ? 1.926 -7.421 22.779 1.00 40.38 101 SER A CA 1
ATOM 819 C C . SER A 1 101 ? 2.659 -8.473 21.968 1.00 40.38 101 SER A C 1
ATOM 821 O O . SER A 1 101 ? 2.010 -9.104 21.107 1.00 40.38 101 SER A O 1
#

Radius of gyration: 18.05 Å; chains: 1; bounding box: 50×18×62 Å

pLDDT: mean 74.31, std 16.5, range [39.12, 92.62]

Sequence (101 aa):
MVSPLGYGLCAQAQVEVMEDFRSILERHPRLELDIRRLRARDASFTAVCRDYEEAMSALRHWRDVAREVDTKIQDYVSFLAELEDEILAQLNRSLPATQRS

Foldseek 3Di:
DDDDPPPDPPPPPPPLPPCLQVVVCVVPVVCVVLLVVCVVPDVVLSVLSNVLVVLVVVLVVCVVPDPPPPPVNVVSVVVNVVSSVVNVVSSVVVDPPVPPD

Secondary structure (DSSP, 8-state):
----------SSSSSTTSSTTHHHHHH-GGGHHHHHHHHHH-HHHHHHHHHHHHHHHHHHHHHHH-SS-HHHHHHHHHHHHHHHHHHHHHHHHHS-GGG--